Protein AF-A0A934TY51-F1 (afdb_monomer_lite)

Foldseek 3Di:
DPVVVVVVVVVVVVPPDPPPPPPPPPPPDDDDDPDDPVVVVVVVVVVVVVVDDPPPPDDDPCPPPDDPDDPVRVVVVCVVCVVVVCLCPDPVNNPVVVVVVDDDDDPCCDDPNHGDDPDD

Secondary structure (DSSP, 8-state):
--HHHHHHHHHHGGG------PPP---------SS-HHHHHHHHHHHHHTT--TT-SS--TTTT---SS-HHHHHHHHHHHHHHHHHHTSTTTTHHHHHHH--S----SEETTEEPP---

Structure (mmCIF, N/CA/C/O backbone):
data_AF-A0A934TY51-F1
#
_entry.id   AF-A0A934TY51-F1
#
loop_
_atom_site.group_PDB
_atom_site.id
_atom_site.type_symbol
_atom_site.label_atom_id
_atom_site.label_alt_id
_atom_site.label_comp_id
_atom_site.label_asym_id
_atom_site.label_entity_id
_atom_site.label_seq_id
_atom_site.pdbx_PDB_ins_code
_atom_site.Cartn_x
_atom_site.Cartn_y
_atom_site.Cartn_z
_atom_site.occupancy
_atom_site.B_iso_or_equiv
_atom_site.auth_seq_id
_atom_site.auth_comp_id
_atom_site.auth_asym_id
_atom_site.auth_atom_id
_atom_site.pdbx_PDB_model_num
ATOM 1 N N . MET A 1 1 ? -60.540 15.536 -38.800 1.00 45.22 1 MET A N 1
ATOM 2 C CA . MET A 1 1 ? -59.655 15.094 -37.696 1.00 45.22 1 MET A CA 1
ATOM 3 C C . MET A 1 1 ? -58.439 14.296 -38.209 1.00 45.22 1 MET A C 1
ATOM 5 O O . MET A 1 1 ? -57.982 13.398 -37.529 1.00 45.22 1 MET A O 1
ATOM 9 N N . GLN A 1 2 ? -57.899 14.621 -39.396 1.00 49.41 2 GLN A N 1
ATOM 10 C CA . GLN A 1 2 ? -56.827 13.843 -40.058 1.00 49.41 2 GLN A CA 1
ATOM 11 C C . GLN A 1 2 ? -55.553 14.682 -40.315 1.00 49.41 2 GLN A C 1
ATOM 13 O O . GLN A 1 2 ? -54.475 14.139 -40.499 1.00 49.41 2 GLN A O 1
ATOM 18 N N . ALA A 1 3 ? -55.645 16.020 -40.268 1.00 52.00 3 ALA A N 1
ATOM 19 C CA . ALA A 1 3 ? -54.513 16.913 -40.553 1.00 52.00 3 ALA A CA 1
ATOM 20 C C . ALA A 1 3 ? -53.560 17.126 -39.359 1.00 52.00 3 ALA A C 1
ATOM 22 O O . ALA A 1 3 ? -52.402 17.484 -39.545 1.00 52.00 3 ALA A O 1
ATOM 23 N N . LYS A 1 4 ? -54.030 16.896 -38.124 1.00 47.75 4 LYS A N 1
ATOM 24 C CA . LYS A 1 4 ? -53.231 17.122 -36.905 1.00 47.75 4 LYS A CA 1
ATOM 25 C C . LYS A 1 4 ? -52.281 15.962 -36.577 1.00 47.75 4 LYS A C 1
ATOM 27 O O . LYS A 1 4 ? -51.272 16.203 -35.930 1.00 47.75 4 LYS A O 1
ATOM 32 N N . LEU A 1 5 ? -52.570 14.743 -37.053 1.00 47.91 5 LEU A N 1
ATOM 33 C CA . LEU A 1 5 ? -51.676 13.585 -36.891 1.00 47.91 5 LEU A CA 1
ATOM 34 C C . LEU A 1 5 ? -50.529 13.558 -37.913 1.00 47.91 5 LEU A C 1
ATOM 36 O O . LEU A 1 5 ? -49.490 12.967 -37.641 1.00 47.91 5 LEU A O 1
ATOM 40 N N . ALA A 1 6 ? -50.690 14.202 -39.072 1.00 49.00 6 ALA A N 1
ATOM 41 C CA . ALA A 1 6 ? -49.642 14.245 -40.093 1.00 49.00 6 ALA A CA 1
ATOM 42 C C . ALA A 1 6 ? -48.507 15.220 -39.730 1.00 49.00 6 ALA A C 1
ATOM 44 O O . ALA A 1 6 ? -47.358 15.010 -40.112 1.00 49.00 6 ALA A O 1
ATOM 45 N N . LEU A 1 7 ? -48.811 16.270 -38.958 1.00 49.06 7 LEU A N 1
ATOM 46 C CA . LEU A 1 7 ? -47.836 17.304 -38.607 1.00 49.06 7 LEU A CA 1
ATOM 47 C C . LEU A 1 7 ? -46.845 16.845 -37.523 1.00 49.06 7 LEU A C 1
ATOM 49 O O . LEU A 1 7 ? -45.697 17.275 -37.530 1.00 49.06 7 LEU A O 1
ATOM 53 N N . SER A 1 8 ? -47.246 15.937 -36.625 1.00 47.88 8 SER A N 1
ATOM 54 C CA . SER A 1 8 ? -46.356 15.397 -35.586 1.00 47.88 8 SER A CA 1
ATOM 55 C C . SER A 1 8 ? -45.353 14.368 -36.119 1.00 47.88 8 SER A C 1
ATOM 57 O O . SER A 1 8 ? -44.290 14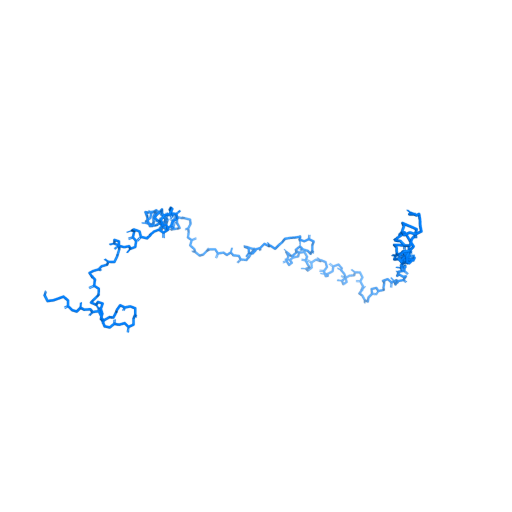.202 -35.526 1.00 47.88 8 SER A O 1
ATOM 59 N N . ALA A 1 9 ? -45.647 13.713 -37.247 1.00 50.41 9 ALA A N 1
ATOM 60 C CA . ALA A 1 9 ? -44.734 12.760 -37.880 1.00 50.41 9 ALA A CA 1
ATOM 61 C C . ALA A 1 9 ? -43.590 13.448 -38.650 1.00 50.41 9 ALA A C 1
ATOM 63 O O . ALA A 1 9 ? -42.493 12.900 -38.731 1.00 50.41 9 ALA A O 1
ATOM 64 N N . LEU A 1 10 ? -43.805 14.667 -39.166 1.00 51.16 10 LEU A N 1
ATOM 65 C CA . LEU A 1 10 ? -42.773 15.403 -39.909 1.00 51.16 10 LEU A CA 1
ATOM 66 C C . LEU A 1 10 ? -41.656 15.966 -39.010 1.00 51.16 10 LEU A C 1
ATOM 68 O O . LEU A 1 10 ? -40.537 16.154 -39.477 1.00 51.16 10 LEU A O 1
ATOM 72 N N . VAL A 1 11 ? -41.933 16.214 -37.724 1.00 53.78 11 VAL A N 1
ATOM 73 C CA . VAL A 1 11 ? -40.953 16.807 -36.791 1.00 53.78 11 VAL A CA 1
ATOM 74 C C . VAL A 1 11 ? -39.904 15.784 -36.329 1.00 53.78 11 VAL A C 1
ATOM 76 O O . VAL A 1 11 ? -38.767 16.157 -36.056 1.00 53.78 11 VAL A O 1
ATOM 79 N N . PHE A 1 12 ? -40.231 14.486 -36.315 1.00 49.28 12 PHE A N 1
ATOM 80 C CA . PHE A 1 12 ? -39.291 13.432 -35.902 1.00 49.28 12 PHE A CA 1
ATOM 81 C C . PHE A 1 12 ? -38.271 13.035 -36.980 1.00 49.28 12 PHE A C 1
ATOM 83 O O . PHE A 1 12 ? -37.231 12.471 -36.652 1.00 49.28 12 PHE A O 1
ATOM 90 N N . ALA A 1 13 ? -38.526 13.348 -38.254 1.00 52.06 13 ALA A N 1
ATOM 91 C CA . ALA A 1 13 ? -37.616 13.005 -39.350 1.00 52.06 13 ALA A CA 1
ATOM 92 C C . ALA A 1 13 ? -36.414 13.964 -39.477 1.00 52.06 13 ALA A C 1
ATOM 94 O O . ALA A 1 13 ? -35.436 13.633 -40.141 1.00 52.06 13 ALA A O 1
ATOM 95 N N . ALA A 1 14 ? -36.452 15.132 -38.827 1.00 51.56 14 ALA A N 1
ATOM 96 C CA . ALA A 1 14 ? -35.390 16.138 -38.919 1.00 51.56 14 ALA A CA 1
ATOM 97 C C . ALA A 1 14 ? -34.164 15.848 -38.027 1.00 51.56 14 ALA A C 1
ATOM 99 O O . ALA A 1 14 ? -33.150 16.527 -38.151 1.00 51.56 14 ALA A O 1
ATOM 100 N N . PHE A 1 15 ? -34.240 14.841 -37.147 1.00 53.22 15 PHE A N 1
ATOM 101 C CA . PHE A 1 15 ? -33.139 14.427 -36.265 1.00 53.22 15 PHE A CA 1
ATOM 102 C C . PHE A 1 15 ? -32.388 13.178 -36.746 1.00 53.22 15 PHE A C 1
ATOM 104 O O . PHE A 1 15 ? -31.528 12.667 -36.030 1.00 53.22 15 PHE A O 1
ATOM 111 N N . ALA A 1 16 ? -32.639 12.713 -37.973 1.00 52.81 16 ALA A N 1
ATOM 112 C CA . ALA A 1 16 ? -31.720 11.809 -38.657 1.00 52.81 16 ALA A CA 1
ATOM 113 C C . ALA A 1 16 ? -30.524 12.623 -39.178 1.00 52.81 16 ALA A C 1
ATOM 115 O O . ALA A 1 16 ? -30.343 12.809 -40.380 1.00 52.81 16 ALA A O 1
ATOM 116 N N . GLY A 1 17 ? -29.734 13.174 -38.252 1.00 51.81 17 GLY A N 1
ATOM 117 C CA . GLY A 1 17 ? -28.403 13.662 -38.576 1.00 51.81 17 GLY A CA 1
ATOM 118 C C . GLY A 1 17 ? -27.637 12.533 -39.254 1.00 51.81 17 GLY A C 1
ATOM 119 O O . GLY A 1 17 ? -27.813 11.369 -38.889 1.00 51.81 17 GLY A O 1
ATOM 120 N N . ASN A 1 18 ? -26.838 12.874 -40.268 1.00 54.12 18 ASN A N 1
ATOM 121 C CA . ASN A 1 18 ? -25.921 11.938 -40.904 1.00 54.12 18 ASN A CA 1
ATOM 122 C C . ASN A 1 18 ? -25.254 11.117 -39.797 1.00 54.12 18 ASN A C 1
ATOM 124 O O . ASN A 1 18 ? -24.589 11.686 -38.932 1.00 54.12 18 ASN A O 1
ATOM 128 N N . ALA A 1 19 ? -25.466 9.801 -39.778 1.00 52.25 19 ALA A N 1
ATOM 129 C CA . ALA A 1 19 ? -24.546 8.947 -39.058 1.00 52.25 19 ALA A CA 1
ATOM 130 C C . ALA A 1 19 ? -23.203 9.206 -39.741 1.00 52.25 19 ALA A C 1
ATOM 132 O O . ALA A 1 19 ? -23.025 8.808 -40.892 1.00 52.25 19 ALA A O 1
ATOM 133 N N . LEU A 1 20 ? -22.320 9.976 -39.094 1.00 57.28 20 LEU A N 1
ATOM 134 C CA . LEU A 1 20 ? -20.928 10.088 -39.502 1.00 57.28 20 LEU A CA 1
ATOM 135 C C . LEU A 1 20 ? -20.324 8.696 -39.298 1.00 57.28 20 LEU A C 1
ATOM 137 O O . LEU A 1 20 ? -19.673 8.417 -38.296 1.00 57.28 20 LEU A O 1
ATOM 141 N N . ALA A 1 21 ? -20.596 7.796 -40.238 1.00 57.81 21 ALA A N 1
ATOM 142 C CA . ALA A 1 21 ? -19.678 6.735 -40.577 1.00 57.81 21 ALA A CA 1
ATOM 143 C C . ALA A 1 21 ? -18.506 7.435 -41.264 1.00 57.81 21 ALA A C 1
ATOM 145 O O . ALA A 1 21 ? -18.414 7.465 -42.488 1.00 57.81 21 ALA A O 1
ATOM 146 N N . ASP A 1 22 ? -17.696 8.118 -40.456 1.00 63.38 22 ASP A N 1
ATOM 147 C CA . ASP A 1 22 ? -16.380 8.548 -40.887 1.00 63.38 22 ASP A CA 1
ATOM 148 C C . ASP A 1 22 ? -15.649 7.270 -41.312 1.00 63.38 22 ASP A C 1
ATOM 150 O O . ASP A 1 22 ? -15.700 6.254 -40.606 1.00 63.38 22 ASP A O 1
ATOM 154 N N . ASP A 1 23 ? -15.052 7.289 -42.500 1.00 69.75 23 ASP A N 1
ATOM 155 C CA . ASP A 1 23 ? -14.155 6.218 -42.933 1.00 69.75 23 ASP A CA 1
ATOM 156 C C . ASP A 1 23 ? -13.094 6.071 -41.824 1.00 69.75 23 ASP A C 1
ATOM 158 O O . ASP A 1 23 ? -12.605 7.104 -41.349 1.00 69.75 23 ASP A O 1
ATOM 162 N N . PRO A 1 24 ? -12.772 4.863 -41.311 1.00 66.06 24 PRO A N 1
ATOM 163 C CA . PRO A 1 24 ? -11.799 4.742 -40.236 1.00 66.06 24 PRO A CA 1
ATOM 164 C C . PRO A 1 24 ? -10.524 5.465 -40.650 1.00 66.06 24 PRO A C 1
ATOM 166 O O . PRO A 1 24 ? -9.911 5.114 -41.658 1.00 66.06 24 PRO A O 1
ATOM 169 N N . THR A 1 25 ? -10.131 6.478 -39.878 1.00 74.50 25 THR A N 1
ATOM 170 C CA . THR A 1 25 ? -8.889 7.205 -40.115 1.00 74.50 25 THR A CA 1
ATOM 171 C C . THR A 1 25 ? -7.741 6.206 -40.054 1.00 74.50 25 THR A C 1
ATOM 173 O O . THR A 1 25 ? -7.299 5.808 -38.974 1.00 74.50 25 THR A O 1
ATOM 176 N N . VAL A 1 26 ? -7.266 5.764 -41.219 1.00 73.19 26 VAL A N 1
ATOM 177 C CA . VAL A 1 26 ? -6.085 4.912 -41.315 1.00 73.19 26 VAL A CA 1
ATOM 178 C C . VAL A 1 26 ? -4.887 5.812 -41.065 1.00 73.19 26 VAL A C 1
ATOM 180 O O . VAL A 1 26 ? -4.382 6.486 -41.963 1.00 73.19 26 VAL A O 1
ATOM 183 N N . VAL A 1 27 ? -4.457 5.852 -39.807 1.00 78.06 27 VAL A N 1
ATOM 184 C CA . VAL A 1 27 ? -3.198 6.480 -39.416 1.00 78.06 27 VAL A CA 1
ATOM 185 C C . VAL A 1 27 ? -2.068 5.652 -40.033 1.00 78.06 27 VAL A C 1
ATOM 187 O O . VAL A 1 27 ? -1.715 4.589 -39.529 1.00 78.06 27 VAL A O 1
ATOM 190 N N . ASN A 1 28 ? -1.529 6.121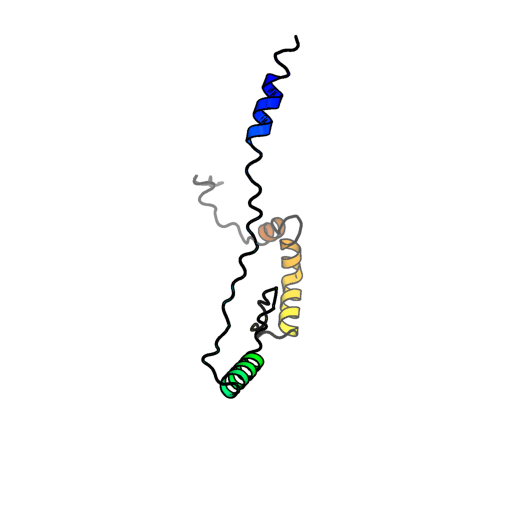 -41.160 1.00 74.62 28 ASN A N 1
ATOM 191 C CA . ASN A 1 28 ? -0.398 5.509 -41.869 1.00 74.62 28 ASN A CA 1
ATOM 192 C C . ASN A 1 28 ? 0.954 5.984 -41.308 1.00 74.62 28 ASN A C 1
ATOM 194 O O . ASN A 1 28 ? 1.929 6.156 -42.044 1.00 74.62 28 ASN A O 1
ATOM 198 N N . ASP A 1 29 ? 1.019 6.206 -39.999 1.00 79.69 29 ASP A N 1
ATOM 199 C CA . ASP A 1 29 ? 2.245 6.629 -39.342 1.00 79.69 29 ASP A CA 1
ATOM 200 C C . ASP A 1 29 ? 3.151 5.405 -39.216 1.00 79.69 29 ASP A C 1
ATOM 202 O O . ASP A 1 29 ? 2.940 4.510 -38.395 1.00 79.69 29 ASP A O 1
ATOM 206 N N . THR A 1 30 ? 4.168 5.333 -40.072 1.00 82.00 30 THR A N 1
ATOM 207 C CA . THR A 1 30 ? 5.179 4.283 -39.955 1.00 82.00 30 THR A CA 1
ATOM 208 C C . THR A 1 30 ? 6.009 4.556 -38.706 1.00 82.00 30 THR A C 1
ATOM 210 O O . THR A 1 30 ? 6.647 5.601 -38.583 1.00 82.00 30 THR A O 1
ATOM 213 N N . PHE A 1 31 ? 6.015 3.615 -37.761 1.00 84.25 31 PHE A N 1
ATOM 214 C CA . PHE A 1 31 ? 6.874 3.713 -36.586 1.00 84.25 31 PHE A CA 1
ATOM 215 C C . PHE A 1 31 ? 8.348 3.646 -37.007 1.00 84.25 31 PHE A C 1
ATOM 217 O O . PHE A 1 31 ? 8.839 2.609 -37.458 1.00 84.25 31 PHE A O 1
ATOM 224 N N . HIS A 1 32 ? 9.068 4.749 -36.813 1.00 86.00 32 HIS A N 1
ATOM 225 C CA . HIS A 1 32 ? 10.515 4.809 -36.972 1.00 86.00 32 HIS A CA 1
ATOM 226 C C . HIS A 1 32 ? 11.170 4.852 -35.591 1.00 86.00 32 HIS A C 1
ATOM 228 O O . HIS A 1 32 ? 11.163 5.879 -34.915 1.00 86.00 32 HIS A O 1
ATOM 234 N N . SER A 1 33 ? 11.743 3.725 -35.164 1.00 86.81 33 SER A N 1
ATOM 235 C CA . SER A 1 33 ? 12.542 3.688 -33.938 1.00 86.81 33 SER A CA 1
ATOM 236 C C . SER A 1 33 ? 13.786 4.560 -34.096 1.00 86.81 33 SER A C 1
ATOM 238 O O . SER A 1 33 ? 14.557 4.372 -35.037 1.00 86.81 33 SER A O 1
ATOM 240 N N . THR A 1 34 ? 14.030 5.454 -33.140 1.00 94.06 34 THR A N 1
ATOM 241 C CA . THR A 1 34 ? 15.323 6.141 -32.989 1.00 94.06 34 THR A CA 1
ATOM 242 C C . THR A 1 34 ? 16.357 5.283 -32.257 1.00 94.06 34 THR A C 1
ATOM 244 O O . THR A 1 34 ? 17.535 5.627 -32.252 1.00 94.06 34 THR A O 1
ATOM 247 N N . LYS A 1 35 ? 15.930 4.160 -31.660 1.00 94.56 35 LYS A N 1
ATOM 248 C CA . LYS A 1 35 ? 16.775 3.207 -30.933 1.00 94.56 35 LYS A CA 1
ATOM 249 C C . LYS A 1 35 ? 17.187 2.033 -31.811 1.00 94.56 35 LYS A C 1
ATOM 251 O O . LYS A 1 35 ? 16.380 1.475 -32.564 1.00 94.56 35 LYS A O 1
ATOM 256 N N . THR A 1 36 ? 18.432 1.616 -31.652 1.00 95.56 36 THR A N 1
ATOM 257 C CA . THR A 1 36 ? 18.975 0.361 -32.164 1.00 95.56 36 THR A CA 1
ATOM 258 C C . THR A 1 36 ? 18.339 -0.843 -31.463 1.00 95.56 36 THR A C 1
ATOM 260 O O . THR A 1 36 ? 17.802 -0.750 -30.359 1.00 95.56 36 THR A O 1
ATOM 263 N N . ARG A 1 37 ? 18.438 -2.031 -32.075 1.00 94.44 37 ARG A N 1
ATOM 264 C CA . ARG A 1 37 ? 17.939 -3.274 -31.456 1.00 94.44 37 ARG A CA 1
ATOM 265 C C . ARG A 1 37 ? 18.618 -3.592 -30.122 1.00 94.44 37 ARG A C 1
ATOM 267 O O . ARG A 1 37 ? 17.969 -4.143 -29.241 1.00 94.44 37 ARG A O 1
ATOM 274 N N . ALA A 1 38 ? 19.905 -3.267 -29.993 1.00 96.31 38 ALA A N 1
ATOM 275 C CA . ALA A 1 38 ? 20.656 -3.492 -28.762 1.00 96.31 38 ALA A CA 1
ATOM 276 C C . ALA A 1 38 ? 20.112 -2.626 -27.617 1.00 96.31 38 ALA A C 1
ATOM 278 O O . ALA A 1 38 ? 19.904 -3.131 -26.518 1.00 96.31 38 ALA A O 1
ATOM 279 N N . GLU A 1 39 ? 19.803 -1.359 -27.897 1.00 96.44 39 GLU A N 1
ATOM 280 C CA . GLU A 1 39 ? 19.186 -0.450 -26.925 1.00 96.44 39 GLU A CA 1
ATOM 281 C C . GLU A 1 39 ? 17.783 -0.919 -26.528 1.00 96.44 39 GLU A C 1
ATOM 283 O O . GLU A 1 39 ? 17.477 -0.978 -25.344 1.00 96.44 39 GLU A O 1
ATOM 288 N N . VAL A 1 40 ? 16.957 -1.357 -27.485 1.00 94.81 40 VAL A N 1
ATOM 289 C CA . VAL A 1 40 ? 15.618 -1.897 -27.181 1.00 94.81 40 VAL A CA 1
ATOM 290 C C . VAL A 1 40 ? 15.694 -3.160 -26.315 1.00 94.81 40 VAL A C 1
ATOM 292 O O . VAL A 1 40 ? 14.895 -3.330 -25.396 1.00 94.81 40 VAL A O 1
ATOM 295 N N . ALA A 1 41 ? 16.657 -4.048 -26.572 1.00 95.50 41 ALA A N 1
ATOM 296 C CA . ALA A 1 41 ? 16.858 -5.241 -25.752 1.00 95.50 41 ALA A CA 1
ATOM 297 C C . ALA A 1 41 ? 17.320 -4.893 -24.326 1.00 95.50 41 ALA A C 1
ATOM 299 O O . ALA A 1 41 ? 16.886 -5.536 -23.369 1.00 95.50 41 ALA A O 1
ATOM 300 N N . ALA A 1 42 ? 18.168 -3.869 -24.184 1.00 95.50 42 ALA A N 1
ATOM 301 C CA . ALA A 1 42 ? 18.597 -3.359 -22.886 1.00 95.50 42 ALA A CA 1
ATOM 302 C C . ALA A 1 42 ? 17.439 -2.707 -22.112 1.00 95.50 42 ALA A C 1
ATOM 304 O O . ALA A 1 42 ? 17.283 -2.953 -20.919 1.00 95.50 42 ALA A O 1
ATOM 305 N N . ASP A 1 43 ? 16.581 -1.940 -22.786 1.00 92.38 43 ASP A N 1
ATOM 306 C CA . ASP A 1 43 ? 15.393 -1.351 -22.164 1.00 92.38 43 ASP A CA 1
ATOM 307 C C . ASP A 1 43 ? 14.409 -2.429 -21.702 1.00 92.38 43 ASP A C 1
ATOM 309 O O . ASP A 1 43 ? 13.867 -2.352 -20.599 1.00 92.38 43 ASP A O 1
ATOM 313 N N . LEU A 1 44 ? 14.190 -3.458 -22.527 1.00 91.12 44 LEU A N 1
ATOM 314 C CA . LEU A 1 44 ? 13.301 -4.563 -22.185 1.00 91.12 44 LEU A CA 1
ATOM 315 C C . LEU A 1 44 ? 13.819 -5.343 -20.971 1.00 91.12 44 LEU A C 1
ATOM 317 O O . LEU A 1 44 ? 13.032 -5.683 -20.088 1.00 91.12 44 LEU A O 1
ATOM 321 N N . SER A 1 45 ? 15.124 -5.616 -20.901 1.00 92.38 45 SER A N 1
ATOM 322 C CA . SER A 1 45 ? 15.707 -6.323 -19.758 1.00 92.38 45 SER A CA 1
ATOM 323 C C . SER A 1 45 ? 15.653 -5.481 -18.480 1.00 92.38 45 SER A C 1
ATOM 325 O O . SER A 1 45 ? 15.260 -5.991 -17.431 1.00 92.38 45 SER A O 1
ATOM 327 N N . ALA A 1 46 ? 15.946 -4.179 -18.565 1.00 91.12 46 ALA A N 1
ATOM 328 C CA . ALA A 1 46 ? 15.799 -3.251 -17.446 1.00 91.12 46 ALA A CA 1
ATOM 329 C C . ALA A 1 46 ? 14.344 -3.180 -16.953 1.00 91.12 46 ALA A C 1
ATOM 331 O O . ALA A 1 46 ? 14.090 -3.213 -15.748 1.00 91.12 46 ALA A O 1
ATOM 332 N N . TYR A 1 47 ? 13.382 -3.151 -17.877 1.00 89.06 47 TYR A N 1
ATOM 333 C CA . TYR A 1 47 ? 11.958 -3.136 -17.560 1.00 89.06 47 TYR A CA 1
ATOM 334 C C . TYR A 1 47 ? 11.496 -4.410 -16.840 1.00 89.06 47 TYR A C 1
ATOM 336 O O . TYR A 1 47 ? 10.780 -4.337 -15.843 1.00 89.06 47 TYR A O 1
ATOM 344 N N . GLN A 1 48 ? 11.941 -5.582 -17.302 1.00 86.81 48 GLN A N 1
ATOM 345 C CA . GLN A 1 48 ? 11.625 -6.863 -16.662 1.00 86.81 48 GLN A CA 1
ATOM 346 C C . GLN A 1 48 ? 12.156 -6.937 -15.225 1.00 86.81 48 GLN A C 1
ATOM 348 O O . GLN A 1 48 ? 11.470 -7.454 -14.344 1.00 86.81 48 GLN A O 1
ATOM 353 N N . LEU A 1 49 ? 13.346 -6.383 -14.971 1.00 87.38 49 LEU A N 1
ATOM 354 C CA . LEU A 1 49 ? 13.932 -6.313 -13.629 1.00 87.38 49 LEU A CA 1
ATOM 355 C C . LEU A 1 49 ? 13.192 -5.342 -12.702 1.00 87.38 49 LEU A C 1
ATOM 357 O O . LEU A 1 49 ? 13.159 -5.566 -11.495 1.00 87.38 49 LEU A O 1
ATOM 361 N N . ALA A 1 50 ? 12.578 -4.289 -13.247 1.00 85.12 50 ALA A N 1
ATOM 362 C CA . ALA A 1 50 ? 11.799 -3.334 -12.463 1.00 85.12 50 ALA A CA 1
ATOM 363 C C . ALA A 1 50 ? 10.520 -3.948 -11.858 1.00 85.12 50 ALA A C 1
ATOM 365 O O . ALA A 1 50 ? 9.934 -3.360 -10.952 1.00 85.12 50 ALA A O 1
ATOM 366 N N . GLY A 1 51 ? 10.076 -5.117 -12.341 1.00 79.12 51 GLY A N 1
ATOM 367 C CA . GLY A 1 51 ? 8.930 -5.845 -11.784 1.00 79.12 51 GLY A CA 1
ATOM 368 C C . GLY A 1 51 ? 7.573 -5.170 -12.014 1.00 79.12 51 GLY A C 1
ATOM 369 O O . GLY A 1 51 ? 6.587 -5.535 -11.375 1.00 79.12 51 GLY A O 1
ATOM 370 N N . VAL A 1 52 ? 7.506 -4.187 -12.915 1.00 80.69 52 VAL A N 1
ATOM 371 C CA . VAL A 1 52 ? 6.271 -3.476 -13.267 1.00 80.69 52 VAL A CA 1
ATOM 372 C C . VAL A 1 52 ? 5.563 -4.225 -14.398 1.00 80.69 52 VAL A C 1
ATOM 374 O O . VAL A 1 52 ? 6.188 -4.593 -15.388 1.00 80.69 52 VAL A O 1
ATOM 377 N N . ASN A 1 53 ? 4.253 -4.446 -14.265 1.00 82.06 53 ASN A N 1
ATOM 378 C CA . ASN A 1 53 ? 3.421 -4.991 -15.339 1.00 82.06 53 ASN A CA 1
ATOM 379 C C . ASN A 1 53 ? 2.669 -3.837 -16.033 1.00 82.06 53 ASN A C 1
ATOM 381 O O . ASN A 1 53 ? 1.792 -3.242 -15.402 1.00 82.06 53 ASN A O 1
ATOM 385 N N . PRO A 1 54 ? 2.955 -3.520 -17.310 1.00 81.00 54 PRO A N 1
ATOM 386 C CA . PRO A 1 54 ? 2.343 -2.383 -18.001 1.00 81.00 54 PRO A CA 1
ATOM 387 C C . PRO A 1 54 ? 0.907 -2.692 -18.431 1.00 81.00 54 PRO A C 1
ATOM 389 O O . PRO A 1 54 ? 0.133 -1.788 -18.723 1.00 81.00 54 PRO A O 1
ATOM 392 N N . TRP A 1 55 ? 0.556 -3.977 -18.451 1.00 84.25 55 TRP A N 1
ATOM 393 C CA . TRP A 1 55 ? -0.754 -4.494 -18.815 1.00 84.25 55 TRP A CA 1
ATOM 394 C C . TRP A 1 55 ? -1.600 -4.819 -17.583 1.00 84.25 55 TRP A C 1
ATOM 396 O O . TRP A 1 55 ? -2.648 -5.449 -17.705 1.00 84.25 55 TRP A O 1
ATOM 406 N N . ALA A 1 56 ? -1.146 -4.439 -16.383 1.00 86.31 56 ALA A N 1
ATOM 407 C CA . ALA A 1 56 ? -1.932 -4.617 -15.176 1.00 86.31 56 ALA A CA 1
ATOM 408 C C . ALA A 1 56 ? -3.198 -3.759 -15.262 1.00 86.31 56 ALA A C 1
ATOM 410 O O . ALA A 1 56 ? -3.150 -2.533 -15.262 1.00 86.31 56 ALA A O 1
ATOM 411 N N . THR A 1 57 ? -4.349 -4.416 -15.296 1.00 91.00 57 THR A N 1
ATOM 412 C CA . THR A 1 57 ? -5.664 -3.764 -15.284 1.00 91.00 57 THR A CA 1
ATOM 413 C C . THR A 1 57 ? -6.112 -3.360 -13.877 1.00 91.00 57 THR A C 1
ATOM 415 O O . THR A 1 57 ? -7.177 -2.772 -13.713 1.00 91.00 57 THR A O 1
ATOM 418 N N . TRP A 1 58 ? -5.315 -3.669 -12.851 1.00 84.31 58 TRP A N 1
ATOM 419 C CA . TRP A 1 58 ? -5.579 -3.341 -11.452 1.00 84.31 58 TRP A CA 1
ATOM 420 C C . TRP A 1 58 ? -4.297 -2.957 -10.713 1.00 84.31 58 TRP A C 1
ATOM 422 O O . TRP A 1 58 ? -3.219 -3.498 -10.958 1.00 84.31 58 TRP A O 1
ATOM 432 N N . TYR A 1 59 ? -4.441 -2.033 -9.765 1.00 84.31 59 TYR A N 1
ATOM 433 C CA . TYR A 1 59 ? -3.368 -1.594 -8.881 1.00 84.31 59 TYR A CA 1
ATOM 434 C C . TYR A 1 59 ? -3.220 -2.551 -7.694 1.00 84.31 59 TYR A C 1
ATOM 436 O O . TYR A 1 59 ? -4.213 -2.917 -7.065 1.00 84.31 59 TYR A O 1
ATOM 444 N N . GLN A 1 60 ? -1.983 -2.931 -7.359 1.00 84.81 60 GLN A N 1
ATOM 445 C CA . GLN A 1 60 ? -1.689 -3.756 -6.189 1.00 84.81 60 GLN A CA 1
ATOM 446 C C . GLN A 1 60 ? -0.996 -2.904 -5.109 1.00 84.81 60 GLN A C 1
ATOM 448 O O . GLN A 1 60 ? 0.226 -2.791 -5.110 1.00 84.81 60 GLN A O 1
ATOM 453 N N . PRO A 1 61 ? -1.751 -2.305 -4.166 1.00 85.06 61 PRO A N 1
ATOM 454 C CA . PRO A 1 61 ? -1.214 -1.356 -3.181 1.00 85.06 61 PRO A CA 1
ATOM 455 C C . PRO A 1 61 ? -0.221 -1.968 -2.183 1.00 85.06 61 PRO A C 1
ATOM 457 O O . PRO A 1 61 ? 0.454 -1.239 -1.465 1.00 85.06 61 PRO A O 1
ATOM 460 N N . LEU A 1 62 ? -0.149 -3.299 -2.104 1.00 89.12 62 LEU A N 1
ATOM 461 C CA . LEU A 1 62 ? 0.674 -4.021 -1.133 1.00 89.12 62 LEU A CA 1
ATOM 462 C C . LEU A 1 62 ? 2.006 -4.524 -1.708 1.00 89.12 62 LEU A C 1
ATOM 464 O O . LEU A 1 62 ? 2.725 -5.225 -1.005 1.00 89.12 62 LEU A O 1
ATOM 468 N N . THR A 1 63 ? 2.358 -4.190 -2.954 1.00 83.31 63 THR A N 1
ATOM 469 C CA . THR A 1 63 ? 3.604 -4.662 -3.599 1.00 83.31 63 THR A CA 1
ATOM 470 C C . THR A 1 63 ? 4.863 -4.262 -2.839 1.00 83.31 63 THR A C 1
ATOM 472 O O . THR A 1 63 ? 5.830 -5.015 -2.824 1.00 83.31 63 THR A O 1
ATOM 475 N N . THR A 1 64 ? 4.843 -3.104 -2.183 1.00 85.00 64 THR A N 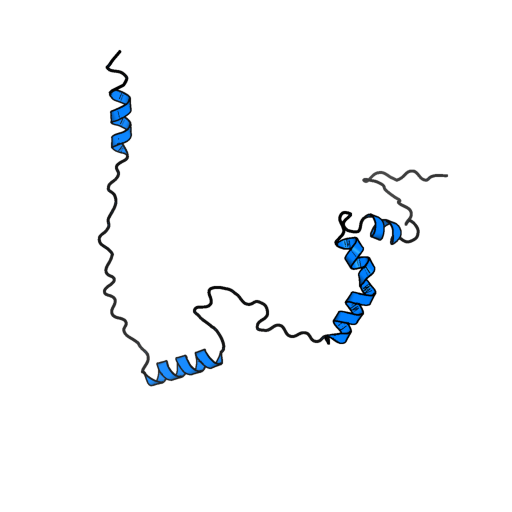1
ATOM 476 C CA . THR A 1 64 ? 5.958 -2.583 -1.382 1.00 85.00 64 THR A CA 1
ATOM 477 C C . THR A 1 64 ? 5.687 -2.638 0.120 1.00 85.00 64 THR A C 1
ATOM 479 O O . THR A 1 64 ? 6.486 -2.139 0.912 1.00 85.00 64 THR A O 1
ATOM 482 N N . PHE A 1 65 ? 4.539 -3.178 0.539 1.00 90.50 65 PHE A N 1
ATOM 483 C CA . PHE A 1 65 ? 4.180 -3.223 1.949 1.00 90.50 65 PHE A CA 1
ATOM 484 C C . PHE A 1 65 ? 4.929 -4.355 2.651 1.00 90.50 65 PHE A C 1
ATOM 486 O O . PHE A 1 65 ? 4.776 -5.530 2.317 1.00 90.50 65 PHE A O 1
ATOM 493 N N . HIS A 1 66 ? 5.675 -3.999 3.694 1.00 89.44 66 HIS A N 1
ATOM 494 C CA . HIS A 1 66 ? 6.313 -4.954 4.588 1.00 89.44 66 HIS A CA 1
ATOM 495 C C . HIS A 1 66 ? 5.975 -4.606 6.035 1.00 89.44 66 HIS A C 1
ATOM 497 O O . HIS A 1 66 ? 6.300 -3.524 6.521 1.00 89.44 66 HIS A O 1
ATOM 503 N N . SER A 1 67 ? 5.322 -5.539 6.728 1.00 91.06 67 SER A N 1
ATOM 504 C CA . SER A 1 67 ? 5.068 -5.417 8.163 1.00 91.06 67 SER A CA 1
ATOM 505 C C . SER A 1 67 ? 6.373 -5.581 8.937 1.00 91.06 67 SER A C 1
ATOM 507 O O . SER A 1 67 ? 7.099 -6.553 8.732 1.00 91.06 67 SER A O 1
ATOM 509 N N . THR A 1 68 ? 6.638 -4.675 9.873 1.00 94.75 68 THR A N 1
ATOM 510 C CA . THR A 1 68 ? 7.691 -4.837 10.888 1.00 94.75 68 THR A CA 1
ATOM 511 C C . THR A 1 68 ? 7.230 -5.710 12.061 1.00 94.75 68 THR A C 1
ATOM 513 O O . THR A 1 68 ? 8.049 -6.194 12.840 1.00 94.75 68 THR A O 1
ATOM 516 N N . THR A 1 69 ? 5.921 -5.952 12.176 1.00 95.50 69 THR A N 1
ATOM 517 C CA . THR A 1 69 ? 5.300 -6.759 13.230 1.00 95.50 69 THR A CA 1
ATOM 518 C C . THR A 1 69 ? 5.258 -8.236 12.848 1.00 95.50 69 THR A C 1
ATOM 520 O O . THR A 1 69 ? 4.989 -8.595 11.697 1.00 95.50 69 THR A O 1
ATOM 523 N N . THR A 1 70 ? 5.474 -9.113 13.831 1.00 96.62 70 THR A N 1
ATOM 524 C CA . THR A 1 70 ? 5.356 -10.564 13.646 1.00 96.62 70 THR A CA 1
ATOM 525 C C . THR A 1 70 ? 3.899 -11.018 13.673 1.00 96.62 70 THR A C 1
ATOM 527 O O . THR A 1 70 ? 3.044 -10.417 14.323 1.00 96.62 70 THR A O 1
ATOM 530 N N . ARG A 1 71 ? 3.610 -12.158 13.036 1.00 95.69 71 ARG A N 1
ATOM 531 C CA . ARG A 1 71 ? 2.274 -12.774 13.089 1.00 95.69 71 ARG A CA 1
ATOM 532 C C . ARG A 1 71 ? 1.807 -13.036 14.526 1.00 95.69 71 ARG A C 1
ATOM 534 O O . ARG A 1 71 ? 0.634 -12.833 14.828 1.00 95.69 71 ARG A O 1
ATOM 541 N N . ALA A 1 72 ? 2.714 -13.485 15.395 1.00 97.31 72 ALA A N 1
ATOM 542 C CA . ALA A 1 72 ? 2.400 -13.767 16.792 1.00 97.31 72 ALA A CA 1
ATOM 543 C C . ALA A 1 72 ? 1.979 -12.495 17.541 1.00 97.31 72 ALA A C 1
ATOM 545 O O . ALA A 1 72 ? 0.982 -12.523 18.256 1.00 97.31 72 ALA A O 1
ATOM 546 N N . ALA A 1 73 ? 2.679 -11.377 17.316 1.00 96.94 73 ALA A N 1
ATOM 547 C CA . ALA A 1 73 ? 2.337 -10.092 17.918 1.00 96.94 73 ALA A CA 1
ATOM 548 C C . ALA A 1 73 ? 0.968 -9.578 17.441 1.00 96.94 73 ALA A C 1
ATOM 550 O O . ALA A 1 73 ? 0.129 -9.269 18.280 1.00 96.94 73 ALA A O 1
ATOM 551 N N . VAL A 1 74 ? 0.691 -9.604 16.130 1.00 96.38 74 VAL A N 1
ATOM 552 C CA . VAL A 1 74 ? -0.627 -9.207 15.586 1.00 96.38 74 VAL A CA 1
ATOM 553 C C . VAL A 1 74 ? -1.754 -10.067 16.168 1.00 96.38 74 VAL A C 1
ATOM 555 O O . VAL A 1 74 ? -2.806 -9.563 16.550 1.00 96.38 74 VAL A O 1
ATOM 558 N N . THR A 1 75 ? -1.532 -11.380 16.267 1.00 97.00 75 THR A N 1
ATOM 559 C CA . THR A 1 75 ? -2.535 -12.300 16.825 1.00 97.00 75 THR A CA 1
ATOM 560 C C . THR A 1 75 ? -2.763 -12.031 18.312 1.00 97.00 75 THR A C 1
ATOM 562 O O . THR A 1 75 ? -3.905 -12.019 18.765 1.00 97.00 75 THR A O 1
ATOM 565 N N . GLY A 1 76 ? -1.689 -11.793 19.069 1.00 97.75 76 GLY A N 1
ATOM 566 C CA . GLY A 1 76 ? -1.763 -11.443 20.485 1.00 97.75 76 GLY A CA 1
ATOM 567 C C . GLY A 1 76 ? -2.529 -10.141 20.721 1.00 97.75 76 GLY A C 1
ATOM 568 O O . GLY A 1 76 ? -3.416 -10.109 21.569 1.00 97.75 76 GLY A O 1
ATOM 569 N N . GLU A 1 77 ? -2.250 -9.105 19.930 1.00 96.81 77 GLU A N 1
ATOM 570 C CA . GLU A 1 77 ? -2.938 -7.811 19.996 1.00 96.81 77 GLU A CA 1
ATOM 571 C C . GLU A 1 77 ? -4.429 -7.937 19.667 1.00 96.81 77 GLU A C 1
ATOM 573 O O . GLU A 1 77 ? -5.277 -7.413 20.393 1.00 96.81 77 GLU A O 1
ATOM 578 N N . TYR A 1 78 ? -4.772 -8.707 18.631 1.00 96.44 78 TYR A N 1
ATOM 579 C CA . TYR A 1 78 ? -6.168 -8.974 18.297 1.00 96.44 78 TYR A CA 1
ATOM 580 C C . TYR A 1 78 ? -6.892 -9.726 19.419 1.00 96.44 78 TYR A C 1
ATOM 582 O O . TYR A 1 78 ? -8.015 -9.381 19.776 1.00 96.44 78 TYR A O 1
ATOM 590 N N . LEU A 1 79 ? -6.266 -10.750 20.008 1.00 97.88 79 LEU A N 1
ATOM 591 C CA . LEU A 1 79 ? -6.868 -11.493 21.116 1.00 97.88 79 LEU A CA 1
ATOM 592 C C . LEU A 1 79 ? -7.056 -10.615 22.358 1.00 97.88 79 LEU A C 1
ATOM 594 O O . LEU A 1 79 ? -8.099 -10.715 23.005 1.00 97.88 79 LEU A O 1
ATOM 598 N N . ALA A 1 80 ? -6.094 -9.739 22.657 1.00 97.38 80 ALA A N 1
ATOM 599 C CA . ALA A 1 80 ? -6.182 -8.785 23.758 1.00 97.38 80 ALA A CA 1
ATOM 600 C C . ALA A 1 80 ? -7.317 -7.763 23.558 1.00 97.38 80 ALA A C 1
ATOM 602 O O . ALA A 1 80 ? -8.035 -7.451 24.505 1.00 97.38 80 ALA A O 1
ATOM 603 N N . SER A 1 81 ? -7.529 -7.298 22.324 1.00 96.25 81 SER A N 1
ATOM 604 C CA . SER A 1 81 ? -8.565 -6.314 21.960 1.00 96.25 81 SER A CA 1
ATOM 605 C C . SER A 1 81 ? -9.884 -6.937 21.481 1.00 96.25 81 SER A C 1
ATOM 607 O O . SER A 1 81 ? -10.824 -6.228 21.126 1.00 96.25 81 SER A O 1
ATOM 609 N N . ARG A 1 82 ? -10.021 -8.269 21.497 1.00 95.56 82 ARG A N 1
ATOM 610 C CA . ARG A 1 82 ? -11.146 -8.980 20.859 1.00 95.56 82 ARG A CA 1
ATOM 611 C C . ARG A 1 82 ? -12.523 -8.505 21.327 1.00 95.56 82 ARG A C 1
ATOM 613 O O . ARG A 1 82 ? -13.452 -8.426 20.525 1.00 95.56 82 ARG A O 1
ATOM 620 N N . ASN A 1 83 ? -12.672 -8.230 22.622 1.00 93.94 83 ASN A N 1
ATOM 621 C CA . ASN A 1 83 ? -13.942 -7.768 23.187 1.00 93.94 83 ASN A CA 1
ATOM 622 C C . ASN A 1 83 ? -14.315 -6.366 22.698 1.00 93.94 83 ASN A C 1
ATOM 624 O O . ASN A 1 83 ? -15.486 -6.124 22.414 1.00 93.94 83 ASN A O 1
ATOM 628 N N . GLU A 1 84 ? -13.327 -5.484 22.573 1.00 93.12 84 GLU A N 1
ATOM 629 C CA . GLU A 1 84 ? -13.490 -4.135 22.041 1.00 93.12 84 GLU A CA 1
ATOM 630 C C . GLU A 1 84 ? -13.826 -4.177 20.550 1.00 93.12 84 GLU A C 1
ATOM 632 O O . GLU A 1 84 ? -14.818 -3.583 20.137 1.00 93.12 84 GLU A O 1
ATOM 637 N N . VAL A 1 85 ? -13.090 -4.966 19.757 1.00 94.94 85 VAL A N 1
ATOM 638 C CA . VAL A 1 85 ? -13.392 -5.158 18.329 1.00 94.94 85 VAL A CA 1
ATOM 639 C C . VAL A 1 85 ? -14.825 -5.648 18.150 1.00 94.94 85 VAL A C 1
ATOM 641 O O . VAL A 1 85 ? -15.582 -5.052 17.394 1.00 94.94 85 VAL A O 1
ATOM 644 N N . ARG A 1 86 ? -15.234 -6.686 18.896 1.00 95.06 86 ARG A N 1
ATOM 645 C CA . ARG A 1 86 ? -16.607 -7.209 18.845 1.00 95.06 86 ARG A CA 1
ATOM 646 C C . ARG A 1 86 ? -17.643 -6.137 19.180 1.00 95.06 86 ARG A C 1
ATOM 648 O O . ARG A 1 86 ?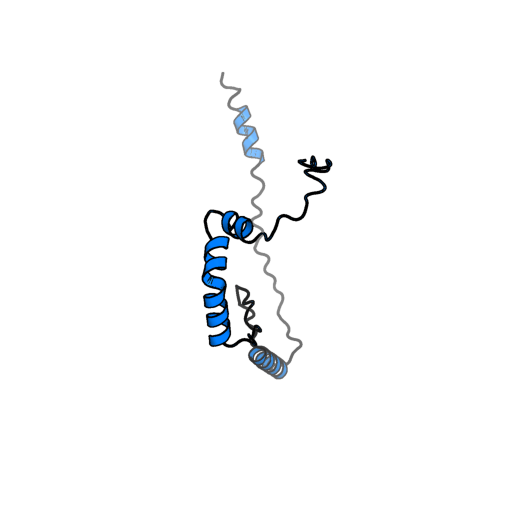 -18.711 -6.136 18.579 1.00 95.06 86 ARG A O 1
ATOM 655 N N . ALA A 1 87 ? -17.359 -5.271 20.151 1.00 94.19 87 ALA A N 1
ATOM 656 C CA . ALA A 1 87 ? -18.269 -4.198 20.519 1.00 94.19 87 ALA A CA 1
ATOM 657 C C . ALA A 1 87 ? -18.377 -3.143 19.410 1.00 94.19 87 ALA A C 1
ATOM 659 O O . ALA A 1 87 ? -19.488 -2.795 19.020 1.00 94.19 87 ALA A O 1
ATOM 660 N N . LEU A 1 88 ? -17.243 -2.683 18.874 1.00 94.88 88 LEU A N 1
ATOM 661 C CA . LEU A 1 88 ? -17.173 -1.636 17.849 1.00 94.88 88 LEU A CA 1
ATOM 662 C C . LEU A 1 88 ? -17.712 -2.085 16.486 1.00 94.88 88 LEU A C 1
ATOM 664 O O . LEU A 1 88 ? -18.240 -1.264 15.747 1.00 94.88 88 LEU A O 1
ATOM 668 N N . THR A 1 89 ? -17.608 -3.372 16.149 1.00 95.88 89 THR A N 1
ATOM 669 C CA . THR A 1 89 ? -18.158 -3.927 14.900 1.00 95.88 89 THR A CA 1
ATOM 670 C C . THR A 1 89 ? -19.564 -4.509 15.063 1.00 95.88 89 THR A C 1
ATOM 672 O O . THR A 1 89 ? -20.086 -5.103 14.121 1.00 95.88 89 THR A O 1
ATOM 675 N N . GLY A 1 90 ? -20.149 -4.429 16.261 1.00 93.50 90 GLY A N 1
ATOM 676 C CA . GLY A 1 90 ? -21.518 -4.867 16.529 1.00 93.50 90 GLY A CA 1
ATOM 677 C C . GLY A 1 90 ? -22.559 -3.865 16.024 1.00 93.50 90 GLY A C 1
ATOM 678 O O . GLY A 1 90 ? -22.224 -2.759 15.612 1.00 93.50 90 GLY A O 1
ATOM 679 N N . GLU A 1 91 ? -23.838 -4.236 16.099 1.00 95.06 91 GLU A N 1
ATOM 680 C CA . GLU A 1 91 ? -24.960 -3.393 15.641 1.00 95.06 91 GLU A CA 1
ATOM 681 C C . GLU A 1 91 ? -24.965 -2.003 16.294 1.00 95.06 91 GLU A C 1
ATOM 683 O O . GLU A 1 91 ? -25.217 -0.995 15.642 1.00 95.06 91 GLU A O 1
ATOM 688 N N . ASP A 1 92 ? -24.610 -1.951 17.575 1.00 93.44 92 ASP A N 1
ATOM 689 C CA . ASP A 1 92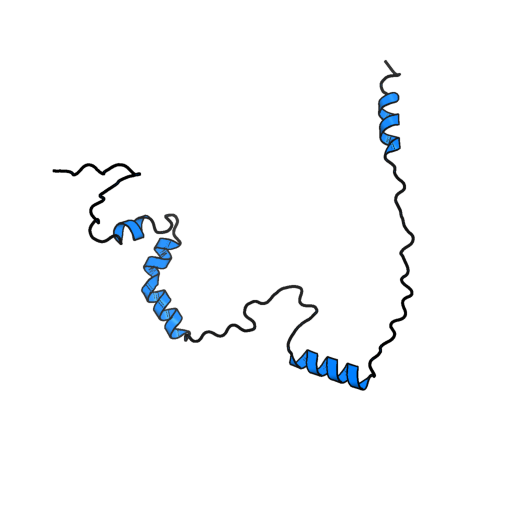 ? -24.551 -0.726 18.368 1.00 93.44 92 ASP A CA 1
ATOM 690 C C . ASP A 1 92 ? -23.257 0.090 18.144 1.00 93.44 92 ASP A C 1
ATOM 692 O O . ASP A 1 92 ? -23.039 1.116 18.783 1.00 93.44 92 ASP A O 1
ATOM 696 N N . SER A 1 93 ? -22.359 -0.358 17.252 1.00 93.69 93 SER A N 1
ATOM 697 C CA . SER A 1 93 ? -21.096 0.325 16.906 1.00 93.69 93 SER A CA 1
ATOM 698 C C . SER A 1 93 ? -20.241 0.713 18.126 1.00 93.69 93 SER A C 1
ATOM 700 O O . SER A 1 93 ? -19.505 1.699 18.123 1.00 93.69 93 SER A O 1
ATOM 702 N N . GLY A 1 94 ? -20.368 -0.063 19.206 1.00 93.50 94 GLY A N 1
ATOM 703 C CA . GLY A 1 94 ? -19.690 0.137 20.480 1.00 93.50 94 GLY A CA 1
ATOM 704 C C . GLY A 1 94 ? -20.253 1.252 21.359 1.00 93.50 94 GLY A C 1
ATOM 705 O O . GLY A 1 94 ? -19.587 1.606 22.330 1.00 93.50 94 GLY A O 1
ATOM 706 N N . SER A 1 95 ? -21.447 1.792 21.092 1.00 90.62 95 SER A N 1
ATOM 707 C CA . SER A 1 95 ? -22.007 2.892 21.889 1.00 90.62 95 SER A CA 1
ATOM 708 C C . SER A 1 95 ? -22.149 2.522 23.375 1.00 90.62 95 SER A C 1
ATOM 710 O O . SER A 1 95 ? -21.666 3.253 24.243 1.00 90.62 95 SER A O 1
ATOM 712 N N . ALA A 1 96 ? -22.663 1.328 23.681 1.00 89.81 96 ALA A N 1
ATOM 713 C CA . ALA A 1 96 ? -22.763 0.802 25.039 1.00 89.81 96 ALA A CA 1
ATOM 714 C C . ALA A 1 96 ? -21.390 0.503 25.663 1.00 89.81 96 ALA A C 1
ATOM 716 O O . ALA A 1 96 ? -21.165 0.786 26.841 1.00 89.81 96 ALA A O 1
ATOM 717 N N . PHE A 1 97 ? -20.453 -0.036 24.878 1.00 90.44 97 PHE A N 1
ATOM 718 C CA . PHE A 1 97 ? -19.093 -0.337 25.336 1.00 90.44 97 PHE A CA 1
ATOM 719 C C . PHE A 1 97 ? -18.332 0.940 25.715 1.00 90.44 97 PHE A C 1
ATOM 721 O O . PHE A 1 97 ? -17.731 1.011 26.785 1.00 90.44 97 PHE A O 1
ATOM 728 N N . LEU A 1 98 ? -18.427 1.985 24.891 1.00 89.69 98 LEU A N 1
ATOM 729 C CA . LEU A 1 98 ? -17.817 3.289 25.148 1.00 89.69 98 LEU A CA 1
ATOM 730 C C . LEU A 1 98 ? -18.516 4.040 26.287 1.00 89.69 98 LEU A C 1
ATOM 732 O O . LEU A 1 98 ? -17.850 4.722 27.065 1.00 89.69 98 LEU A O 1
ATOM 736 N N . ALA A 1 99 ? -19.838 3.902 26.424 1.00 88.38 99 ALA A N 1
ATOM 737 C CA . ALA A 1 99 ? -20.579 4.466 27.550 1.00 88.38 99 ALA A CA 1
ATOM 738 C C . ALA A 1 99 ? -20.132 3.866 28.893 1.00 88.38 99 ALA A C 1
ATOM 740 O O . ALA A 1 99 ? -20.042 4.595 29.877 1.00 88.38 99 ALA A O 1
ATOM 741 N N . GLN A 1 100 ? -19.798 2.572 28.924 1.00 84.06 100 GLN A N 1
ATOM 742 C CA . GLN A 1 100 ? -19.231 1.903 30.101 1.00 84.06 100 GLN A CA 1
ATOM 743 C C . GLN A 1 100 ? -17.740 2.210 30.306 1.00 84.06 100 GLN A C 1
ATOM 745 O O . GLN A 1 100 ? -17.281 2.248 31.444 1.00 84.06 100 GLN A O 1
ATOM 750 N N . ALA A 1 101 ? -16.986 2.449 29.228 1.00 74.81 101 ALA A N 1
ATOM 751 C CA . ALA A 1 101 ? -15.564 2.794 29.290 1.00 74.81 101 ALA A CA 1
ATOM 752 C C . ALA A 1 101 ? -15.301 4.247 29.731 1.00 74.81 101 ALA A C 1
ATOM 754 O O . ALA A 1 101 ? -14.169 4.586 30.085 1.00 74.81 101 ALA A O 1
ATOM 755 N N . ARG A 1 102 ? -16.321 5.120 29.736 1.00 64.50 102 ARG A N 1
ATOM 756 C CA . ARG A 1 102 ? -16.213 6.450 30.348 1.00 64.50 102 ARG A CA 1
ATOM 757 C C . ARG A 1 102 ? -16.011 6.287 31.855 1.00 64.50 102 ARG A C 1
ATOM 759 O O . ARG A 1 102 ? -16.941 5.979 32.594 1.00 64.50 102 ARG A O 1
ATOM 766 N N . GLY A 1 103 ? -14.775 6.531 32.293 1.00 64.06 103 GLY A N 1
ATOM 767 C CA . GLY A 1 103 ? -14.436 6.781 33.691 1.00 64.06 103 GLY A CA 1
ATOM 768 C C . GLY A 1 103 ? -15.261 7.931 34.297 1.00 64.06 103 GLY A C 1
ATOM 769 O O . GLY A 1 103 ? -16.078 8.537 33.597 1.00 64.06 103 GLY A O 1
ATOM 770 N N . PRO A 1 104 ? -15.070 8.226 35.598 1.00 57.50 104 PRO A N 1
ATOM 771 C CA . PRO A 1 104 ? -15.949 9.097 36.376 1.00 57.50 104 PRO A CA 1
ATOM 772 C C . PRO A 1 104 ? -16.276 10.375 35.610 1.00 57.50 104 PRO A C 1
ATOM 774 O O . PRO A 1 104 ? -15.375 11.041 35.099 1.00 57.50 104 PRO A O 1
ATOM 777 N N . ALA A 1 105 ? -17.578 10.652 35.496 1.00 60.25 105 ALA A N 1
ATOM 778 C CA . ALA A 1 105 ? -18.122 11.748 34.714 1.00 60.25 105 ALA A CA 1
ATOM 779 C C . ALA A 1 105 ? -17.320 13.027 34.971 1.00 60.25 105 ALA A C 1
ATOM 781 O O . ALA A 1 105 ? -17.326 13.564 36.079 1.00 60.25 105 ALA A O 1
ATOM 782 N N . LEU A 1 106 ? -16.613 13.503 33.943 1.00 58.59 106 LEU A N 1
ATOM 783 C CA . LEU A 1 106 ? -16.047 14.843 33.980 1.00 58.59 106 LEU A CA 1
ATOM 784 C C . LEU A 1 106 ? -17.215 15.802 34.240 1.00 58.59 106 LEU A C 1
ATOM 786 O O . LEU A 1 106 ? -18.248 15.650 33.577 1.00 58.59 106 LEU A O 1
ATOM 790 N N . PRO A 1 107 ? -17.100 16.739 35.199 1.00 60.84 107 PRO A N 1
ATOM 791 C CA . PRO A 1 107 ? -18.165 17.686 35.475 1.00 60.84 107 PRO A CA 1
ATOM 792 C C . PRO A 1 107 ? -18.479 18.419 34.175 1.00 60.84 107 PRO A C 1
ATOM 794 O O . PRO A 1 107 ? -17.656 19.153 33.628 1.00 60.84 107 PRO A O 1
ATOM 797 N N . VAL A 1 108 ? -19.659 18.136 33.633 1.00 61.72 108 VAL A N 1
ATOM 798 C CA . VAL A 1 108 ? -20.149 18.765 32.416 1.00 61.72 108 VAL A CA 1
ATOM 799 C C . VAL A 1 108 ? -20.458 20.203 32.799 1.00 61.72 108 VAL A C 1
ATOM 801 O O . VAL A 1 108 ? -21.491 20.472 33.393 1.00 61.72 108 VAL A O 1
ATOM 804 N N . THR A 1 109 ? -19.549 21.134 32.514 1.00 68.56 109 THR A N 1
ATOM 805 C CA . THR A 1 109 ? -19.772 22.563 32.791 1.00 68.56 109 THR A CA 1
ATOM 806 C C . THR A 1 109 ? -20.766 23.171 31.795 1.00 68.56 109 THR A C 1
ATOM 808 O O . THR A 1 109 ? -21.400 24.184 32.078 1.00 68.56 109 THR A O 1
ATOM 811 N N . THR A 1 110 ? -20.936 22.551 30.620 1.00 71.25 110 THR A N 1
ATOM 812 C CA . THR A 1 110 ? -21.863 23.005 29.574 1.00 71.25 110 THR A CA 1
ATOM 813 C C . THR A 1 110 ? -22.499 21.829 28.826 1.00 71.25 110 THR A C 1
ATOM 815 O O . THR A 1 110 ? -21.811 20.880 28.456 1.00 71.25 110 THR A O 1
ATOM 818 N N . LEU A 1 111 ? -23.810 21.896 28.581 1.00 77.12 111 LEU A N 1
ATOM 819 C CA . LEU A 1 111 ? -24.563 20.981 27.719 1.00 77.12 111 LEU A CA 1
ATOM 820 C C . LEU A 1 111 ? -25.148 21.793 26.556 1.00 77.12 111 LEU A C 1
ATOM 822 O O . LEU A 1 111 ? -25.868 22.766 26.774 1.00 77.12 111 LEU A O 1
ATOM 826 N N . ALA A 1 112 ? -24.810 21.422 25.317 1.00 77.12 112 ALA A N 1
ATOM 827 C CA . ALA A 1 112 ? -25.274 22.100 24.098 1.00 77.12 112 ALA A CA 1
ATOM 828 C C . ALA A 1 112 ? -25.061 23.635 24.095 1.00 77.12 112 ALA A C 1
ATOM 830 O O . ALA A 1 112 ? -25.939 24.396 23.699 1.00 77.12 112 ALA A O 1
ATOM 831 N N . GLY A 1 113 ? -23.902 24.104 24.575 1.00 73.38 113 GLY A N 1
ATOM 832 C CA . GLY A 1 113 ? -23.566 25.537 24.614 1.00 73.38 113 GLY A CA 1
ATOM 833 C C . GLY A 1 113 ? -24.279 26.337 25.709 1.00 73.38 113 GLY A C 1
ATOM 834 O O . GLY A 1 113 ? -24.029 27.531 25.853 1.00 73.38 113 GLY A O 1
ATOM 835 N N . THR A 1 114 ? -25.117 25.686 26.515 1.00 72.56 114 THR A N 1
ATOM 836 C CA . THR A 1 114 ? -25.709 26.267 27.722 1.00 72.56 114 THR A CA 1
ATOM 837 C C . THR A 1 114 ? -24.981 25.751 28.961 1.00 72.56 114 THR A C 1
ATOM 839 O O . THR A 1 114 ? -24.518 24.606 28.952 1.00 72.56 114 THR A O 1
ATOM 842 N N . PRO A 1 115 ? -24.824 26.561 30.023 1.00 76.25 115 PRO A N 1
ATOM 843 C CA . PRO A 1 115 ? -24.296 26.066 31.288 1.00 76.25 115 PRO A CA 1
ATOM 844 C C . PRO A 1 115 ? -25.178 24.914 31.776 1.00 76.25 115 PRO A C 1
ATOM 846 O O . PRO A 1 115 ? -26.399 25.053 31.863 1.00 76.25 115 PRO A O 1
ATOM 849 N N . ALA A 1 116 ? -24.568 23.761 32.047 1.00 74.19 116 ALA A N 1
ATOM 850 C CA . ALA A 1 116 ? -25.309 22.632 32.587 1.00 74.19 116 ALA A CA 1
ATOM 851 C C . ALA A 1 116 ? -25.698 22.965 34.032 1.00 74.19 116 ALA A C 1
ATOM 853 O O . ALA A 1 116 ? -24.870 23.461 34.797 1.00 74.19 116 ALA A O 1
ATOM 854 N N . ALA A 1 117 ? -26.961 22.736 34.394 1.00 66.50 117 ALA A N 1
ATOM 855 C CA . ALA A 1 117 ? -27.433 23.010 35.743 1.00 66.50 117 ALA A CA 1
ATOM 856 C C . ALA A 1 117 ? -26.623 22.184 36.751 1.00 66.50 117 ALA A C 1
ATOM 858 O O . ALA A 1 117 ? -26.590 20.954 36.683 1.00 66.50 117 ALA A O 1
ATOM 859 N N . THR A 1 118 ? -25.966 22.868 37.684 1.00 55.34 118 THR A N 1
ATOM 860 C CA . THR A 1 118 ? -25.351 22.253 38.855 1.00 55.34 118 THR A CA 1
ATOM 861 C C . THR A 1 118 ? -26.460 21.630 39.697 1.00 55.34 118 THR A C 1
ATOM 863 O O . THR A 1 118 ? -27.254 22.343 40.308 1.00 55.34 118 THR A O 1
ATOM 866 N N . ALA A 1 119 ? -26.541 20.300 39.711 1.00 53.44 119 ALA A N 1
ATOM 867 C CA . ALA A 1 119 ? -27.343 19.591 40.698 1.00 53.44 119 ALA A CA 1
ATOM 868 C C . ALA A 1 119 ? -26.712 19.831 42.081 1.00 53.44 119 ALA A C 1
ATOM 870 O O . ALA A 1 119 ? -25.544 19.489 42.283 1.00 53.44 119 ALA A O 1
ATOM 871 N N . GLN A 1 120 ? -27.457 20.492 42.973 1.00 39.41 120 GLN A N 1
ATOM 872 C CA . GLN A 1 120 ? -27.167 20.542 44.411 1.00 39.41 120 GLN A CA 1
ATOM 873 C C . GLN A 1 120 ? -27.640 19.257 45.084 1.00 39.41 120 GLN A C 1
ATOM 875 O O . GLN A 1 120 ? -28.706 18.745 44.66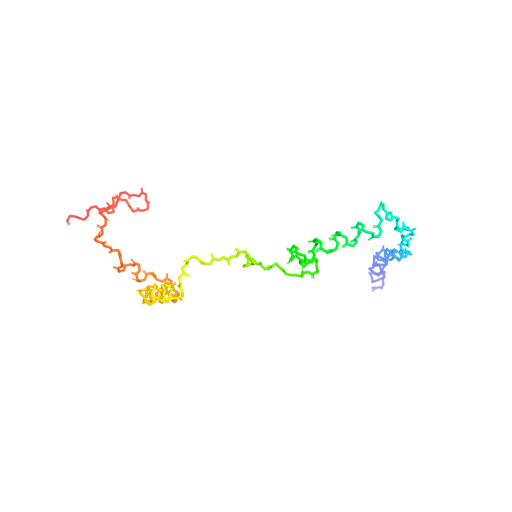8 1.00 39.41 120 GLN A O 1
#

pLDDT: mean 78.65, std 17.05, range [39.41, 97.88]

Radius of gyration: 35.59 Å; chains: 1; bounding box: 80×40×87 Å

Organism: NCBI:txid502333

Sequence (120 aa):
MQAKLALSALVFAAFAGNALADDPTVVNDTFHSTKTRAEVAADLSAYQLAGVNPWATWYQPLTTFHSTTTRAAVTGEYLASRNEVRALTGEDSGSAFLAQARGPALPVTTLAGTPAATAQ

InterPro domains:
  IPR025421 Protein of unknown function DUF4148 [PF13663] (1-55)